Protein AF-A0A059UD65-F1 (afdb_monomer_lite)

Sequence (119 aa):
MKISIALVLGMIACSFVCINGGDFDQYCSIPSNIRELVWNCIYIYLPQSEKTVFSQMSQCFGVSTFDKVINQFCGLSDDEQETVALQHEACLSEIDFDNFHGPTVSQYQTQSCIQRRLG

pLDDT: mean 78.35, std 13.97, range [37.84, 93.81]

Organism: Mesobuthus gibbosus (NCBI:txid123226)

Secondary structure (DSSP, 8-state):
----HHHHHHHHHHHHHTTTT--HHHHHTS-HHHHHHHHHHHHHHS-HHHHHHHHHHHHHTT-SSHHHHHHHHTTS-HHHHHHHHHHTHHHHTTS--TT--S----HHHHHHHHHHHH-

Foldseek 3Di:
DQCQVLNQLQLQCCVVCVVPPDGLLVVLVPDLVLLVLLQVLLLVPFDPLQVVLQCLVCVLLVHRGNSVVSNVCSVDDPVVSNVSRVVSSVSNVPRPCVPPSYRPDDPVSSVVSSVVVVD

Radius of gyration: 13.72 Å; chains: 1; bounding box: 30×40×32 Å

Structure (mmCIF, N/CA/C/O backbone):
data_AF-A0A059UD65-F1
#
_entry.id   AF-A0A059UD65-F1
#
loop_
_atom_site.group_PDB
_atom_site.id
_atom_site.type_symbol
_atom_site.label_atom_id
_atom_site.label_alt_id
_atom_site.label_comp_id
_atom_site.label_asym_id
_atom_site.label_entity_id
_atom_site.label_seq_id
_atom_site.pdbx_PDB_ins_code
_atom_site.Cartn_x
_atom_site.Cartn_y
_atom_site.Cartn_z
_atom_site.occupancy
_atom_site.B_iso_or_equiv
_atom_site.auth_seq_id
_atom_site.auth_comp_id
_atom_site.auth_asym_id
_atom_site.auth_atom_id
_atom_site.pdbx_PDB_model_num
ATOM 1 N N . MET A 1 1 ? -0.477 19.635 2.793 1.00 37.84 1 MET A N 1
ATOM 2 C CA . MET A 1 1 ? -1.836 19.382 2.253 1.00 37.84 1 MET A CA 1
ATOM 3 C C . MET A 1 1 ? -2.362 18.111 2.905 1.00 37.84 1 MET A C 1
ATOM 5 O O . MET A 1 1 ? -1.561 17.216 3.121 1.00 37.84 1 MET A O 1
ATOM 9 N N . LYS A 1 2 ? -3.650 18.023 3.264 1.00 45.69 2 LYS A N 1
ATOM 10 C CA . LYS A 1 2 ? -4.232 16.791 3.825 1.00 45.69 2 LYS A CA 1
ATOM 11 C C . LYS A 1 2 ? -4.442 15.779 2.699 1.00 45.69 2 LYS A C 1
ATOM 13 O O . LYS A 1 2 ? -5.465 15.824 2.021 1.00 45.69 2 LYS A O 1
ATOM 18 N N . ILE A 1 3 ? -3.457 14.928 2.437 1.00 50.56 3 ILE A N 1
ATOM 19 C CA . ILE A 1 3 ? -3.639 13.806 1.515 1.00 50.56 3 ILE A CA 1
ATOM 20 C C . ILE A 1 3 ? -4.400 12.740 2.300 1.00 50.56 3 ILE A C 1
ATOM 22 O O . ILE A 1 3 ? -3.866 12.139 3.227 1.00 50.56 3 ILE A O 1
ATOM 26 N N . SER A 1 4 ? -5.687 12.583 1.983 1.00 57.97 4 SER A N 1
ATOM 27 C CA . SER A 1 4 ? -6.524 11.562 2.611 1.00 57.97 4 SER A CA 1
ATOM 28 C C . SER A 1 4 ? -5.946 10.187 2.298 1.00 57.97 4 SER A C 1
ATOM 30 O O . SER A 1 4 ? -5.574 9.910 1.157 1.00 57.97 4 SER A O 1
ATOM 32 N N . ILE A 1 5 ? -5.893 9.301 3.286 1.00 61.56 5 ILE A N 1
ATOM 33 C CA . ILE A 1 5 ? -5.480 7.920 3.047 1.00 61.56 5 ILE A CA 1
ATOM 34 C C . ILE A 1 5 ? -6.401 7.213 2.061 1.00 61.56 5 ILE A C 1
ATOM 36 O O . ILE A 1 5 ? -5.927 6.376 1.303 1.00 61.56 5 ILE A O 1
ATOM 40 N N . ALA A 1 6 ? -7.671 7.619 1.994 1.00 54.84 6 ALA A N 1
ATOM 41 C CA . ALA A 1 6 ? -8.602 7.171 0.966 1.00 54.84 6 ALA A CA 1
ATOM 42 C C . ALA A 1 6 ? -8.113 7.544 -0.445 1.00 54.84 6 ALA A C 1
ATOM 44 O O . ALA A 1 6 ? -8.314 6.795 -1.391 1.00 54.84 6 ALA A O 1
ATOM 45 N N . LEU A 1 7 ? -7.392 8.660 -0.589 1.00 56.72 7 LEU A N 1
ATOM 46 C CA . LEU A 1 7 ? -6.770 9.084 -1.845 1.00 56.72 7 LEU A CA 1
ATOM 47 C C . LEU A 1 7 ? -5.561 8.199 -2.182 1.00 56.72 7 LEU A C 1
ATOM 49 O O . LEU A 1 7 ? -5.382 7.833 -3.337 1.00 56.72 7 LEU A O 1
ATOM 53 N N . VAL A 1 8 ? -4.770 7.783 -1.186 1.00 60.38 8 VAL A N 1
ATOM 54 C CA . VAL A 1 8 ? -3.646 6.849 -1.390 1.00 60.38 8 VAL A CA 1
ATOM 55 C C . VAL A 1 8 ? -4.136 5.428 -1.685 1.00 60.38 8 VAL A C 1
ATOM 57 O O . VAL A 1 8 ? -3.684 4.816 -2.651 1.00 60.38 8 VAL A O 1
ATOM 60 N N . LEU A 1 9 ? -5.099 4.919 -0.913 1.00 62.28 9 LEU A N 1
ATOM 61 C CA . LEU A 1 9 ? -5.760 3.634 -1.156 1.00 62.28 9 LEU A CA 1
ATOM 62 C C . LEU A 1 9 ? -6.470 3.636 -2.513 1.00 62.28 9 LEU A C 1
ATOM 64 O O . LEU A 1 9 ? -6.313 2.687 -3.275 1.00 62.28 9 LEU A O 1
ATOM 68 N N . GLY A 1 10 ? -7.144 4.735 -2.859 1.00 57.16 10 GLY A N 1
ATOM 69 C CA . GLY A 1 10 ? -7.771 4.963 -4.157 1.00 57.16 10 GLY A CA 1
ATOM 70 C C . GLY A 1 10 ? -6.767 5.018 -5.308 1.00 57.16 10 GLY A C 1
ATOM 71 O O . GLY A 1 10 ? -7.001 4.395 -6.334 1.00 57.16 10 GLY A O 1
ATOM 72 N N . MET A 1 11 ? -5.606 5.666 -5.152 1.00 61.28 11 MET A N 1
ATOM 73 C CA . MET A 1 11 ? -4.542 5.663 -6.171 1.00 61.28 11 MET A CA 1
ATOM 74 C C . MET A 1 11 ? -3.957 4.267 -6.396 1.00 61.28 11 MET A C 1
ATOM 76 O O . MET A 1 11 ? -3.599 3.932 -7.522 1.00 61.28 11 MET A O 1
ATOM 80 N N . ILE A 1 12 ? -3.868 3.436 -5.358 1.00 60.41 12 ILE A N 1
ATOM 81 C CA . ILE A 1 12 ? -3.350 2.064 -5.460 1.00 60.41 12 ILE A CA 1
ATOM 82 C C . ILE A 1 12 ? -4.406 1.137 -6.047 1.00 60.41 12 ILE A C 1
ATOM 84 O O . ILE A 1 12 ? -4.093 0.383 -6.966 1.00 60.41 12 ILE A O 1
ATOM 88 N N . ALA A 1 13 ? -5.653 1.242 -5.580 1.00 56.56 13 ALA A N 1
ATOM 89 C CA . ALA A 1 13 ? -6.796 0.575 -6.184 1.00 56.56 13 ALA A CA 1
ATOM 90 C C . ALA A 1 13 ? -6.917 0.970 -7.649 1.00 56.56 13 ALA A C 1
ATOM 92 O O . ALA A 1 13 ? -7.090 0.099 -8.480 1.00 56.56 13 ALA A O 1
ATOM 93 N N . CYS A 1 14 ? -6.690 2.228 -8.018 1.00 51.59 14 CYS A N 1
ATOM 94 C CA . CYS A 1 14 ? -6.664 2.598 -9.421 1.00 51.59 14 CYS A CA 1
ATOM 95 C C . CYS A 1 14 ? -5.398 2.122 -10.132 1.00 51.59 14 CYS A C 1
ATOM 97 O O . CYS A 1 14 ? -5.482 1.588 -11.219 1.00 51.59 14 CYS A O 1
ATOM 99 N N . SER A 1 15 ? -4.216 2.140 -9.534 1.00 52.75 15 SER A N 1
ATOM 100 C CA . SER A 1 15 ? -3.038 1.540 -10.186 1.00 52.75 15 SER A CA 1
ATOM 101 C C . SER A 1 15 ? -3.229 0.036 -10.472 1.00 52.75 15 SER A C 1
ATOM 103 O O . SER A 1 15 ? -2.693 -0.483 -11.450 1.00 52.75 15 SER A O 1
ATOM 105 N N . PHE A 1 16 ? -4.041 -0.655 -9.661 1.00 54.34 16 PHE A N 1
ATOM 106 C CA . PHE A 1 16 ? -4.386 -2.068 -9.834 1.00 54.34 16 PHE A CA 1
ATOM 107 C C . PHE A 1 16 ? -5.613 -2.321 -10.719 1.00 54.34 16 PHE A C 1
ATOM 109 O O . PHE A 1 16 ? -5.633 -3.257 -11.519 1.00 54.34 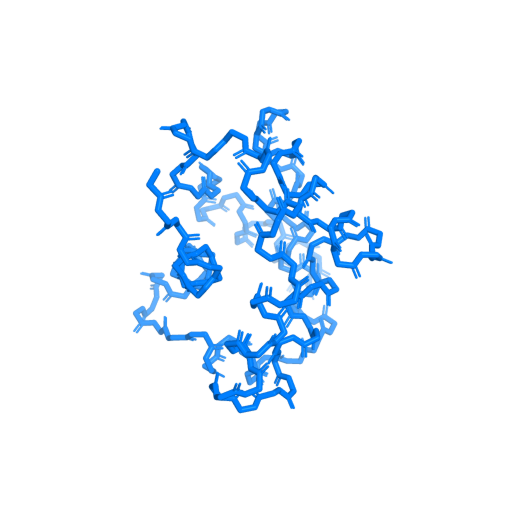16 PHE A O 1
ATOM 116 N N . VAL A 1 17 ? -6.643 -1.495 -10.565 1.00 50.16 17 VAL A N 1
ATOM 117 C CA . VAL A 1 17 ? -7.983 -1.682 -11.120 1.00 50.16 17 VAL A CA 1
ATOM 118 C C . VAL A 1 17 ? -8.321 -0.637 -12.184 1.00 50.16 17 VAL A C 1
ATOM 120 O O . VAL A 1 17 ? -9.178 -0.932 -12.992 1.00 50.16 17 VAL A O 1
ATOM 123 N N . CYS A 1 18 ? -7.617 0.493 -12.343 1.00 39.81 18 CYS A N 1
ATOM 124 C CA . CYS A 1 18 ? -7.709 1.396 -13.520 1.00 39.81 18 CYS A CA 1
ATOM 125 C C . CYS A 1 18 ? -7.240 0.707 -14.823 1.00 39.81 18 CYS A C 1
ATOM 127 O O . CYS A 1 18 ? -7.428 1.245 -15.909 1.00 39.81 18 CYS A O 1
ATOM 129 N N . ILE A 1 19 ? -6.711 -0.515 -14.755 1.00 43.78 19 ILE A N 1
ATOM 130 C CA . ILE A 1 19 ? -6.588 -1.394 -15.925 1.00 43.78 19 ILE A CA 1
ATOM 131 C C . ILE A 1 19 ? -7.979 -1.835 -16.443 1.00 43.78 19 ILE A C 1
ATOM 133 O O . ILE A 1 19 ? -8.123 -2.151 -17.620 1.00 43.78 19 ILE A O 1
ATOM 137 N N . ASN A 1 20 ? -9.002 -1.807 -15.579 1.00 39.81 20 ASN A N 1
ATOM 138 C CA . ASN A 1 20 ? -10.414 -2.103 -15.850 1.00 39.81 20 ASN A CA 1
ATOM 139 C C . ASN A 1 20 ? -11.417 -1.068 -15.258 1.00 39.81 20 ASN A C 1
ATOM 141 O O . ASN A 1 20 ? -12.619 -1.304 -15.310 1.00 39.81 20 ASN A O 1
ATOM 145 N N . GLY A 1 21 ? -10.963 0.068 -14.709 1.00 45.19 21 GLY A N 1
ATOM 146 C CA . GLY A 1 21 ? -11.798 1.142 -14.144 1.00 45.19 21 GLY A CA 1
ATOM 147 C C . GLY A 1 21 ? -12.545 0.840 -12.833 1.00 45.19 21 GLY A C 1
ATOM 148 O O . GLY A 1 21 ? -13.681 1.283 -12.694 1.00 45.19 21 GLY A O 1
ATOM 149 N N . GLY A 1 22 ? -11.967 0.089 -11.895 1.00 53.50 22 GLY A N 1
ATOM 150 C CA . GLY A 1 22 ? -12.653 -0.274 -10.642 1.00 53.50 22 GLY A CA 1
ATOM 151 C C . GLY A 1 22 ? -12.189 0.462 -9.382 1.00 53.50 22 GLY A C 1
ATOM 152 O O . GLY A 1 22 ? -11.140 1.104 -9.363 1.00 53.50 22 GLY A O 1
ATOM 153 N N . ASP A 1 23 ? -13.009 0.351 -8.340 1.00 68.69 23 ASP A N 1
ATOM 154 C CA . ASP A 1 23 ? -12.888 1.036 -7.045 1.00 68.69 23 ASP A CA 1
ATOM 155 C C . ASP A 1 23 ? -12.239 0.135 -5.969 1.00 68.69 23 ASP A C 1
ATOM 157 O O . ASP A 1 23 ? -12.102 -1.080 -6.151 1.00 68.69 23 ASP A O 1
ATOM 161 N N . PHE A 1 24 ? -11.848 0.714 -4.835 1.00 74.94 24 PHE A N 1
ATOM 162 C CA . PHE A 1 24 ? -11.285 0.035 -3.672 1.00 74.94 24 PHE A CA 1
ATOM 163 C C . PHE A 1 24 ? -12.168 -1.123 -3.183 1.00 74.94 24 PHE A C 1
ATOM 165 O O . PHE A 1 24 ? -11.649 -2.210 -2.940 1.00 74.94 24 PHE A O 1
ATOM 172 N N . ASP A 1 25 ? -13.494 -0.980 -3.174 1.00 75.69 25 ASP A N 1
ATOM 173 C CA . ASP A 1 25 ? -14.416 -2.070 -2.812 1.00 75.69 25 ASP A CA 1
ATOM 174 C C . ASP A 1 25 ? -14.324 -3.280 -3.753 1.00 75.69 25 ASP A C 1
ATOM 176 O O . ASP A 1 25 ? -14.358 -4.446 -3.334 1.00 75.69 25 ASP A O 1
ATOM 180 N N . GLN A 1 26 ? -14.154 -3.023 -5.052 1.00 75.69 26 GLN A N 1
ATOM 181 C CA . GLN A 1 26 ? -13.956 -4.089 -6.035 1.00 75.69 26 GLN A CA 1
ATOM 182 C C . GLN A 1 26 ? -12.606 -4.771 -5.819 1.00 75.69 26 GLN A C 1
ATOM 184 O O . GLN A 1 26 ? -12.508 -5.996 -5.905 1.00 75.69 26 GLN A O 1
ATOM 189 N N . TYR A 1 27 ? -11.574 -3.997 -5.478 1.00 79.06 27 TYR A N 1
ATOM 190 C CA . TYR A 1 27 ? -10.288 -4.550 -5.069 1.00 79.06 27 TYR A CA 1
ATOM 191 C C . TYR A 1 27 ? -10.427 -5.415 -3.804 1.00 79.06 27 TYR A C 1
ATOM 193 O O . TYR A 1 27 ? -9.877 -6.515 -3.739 1.00 79.06 27 TYR A O 1
ATOM 201 N N . CYS A 1 28 ? -11.229 -4.989 -2.830 1.00 83.88 28 CYS A N 1
ATOM 202 C CA . CYS A 1 28 ? -11.490 -5.718 -1.591 1.00 83.88 28 CYS A CA 1
ATOM 203 C C . CYS A 1 28 ? -12.344 -6.982 -1.762 1.00 83.88 28 CYS A C 1
ATOM 205 O O . CYS A 1 28 ? -12.307 -7.872 -0.909 1.00 83.88 28 CYS A O 1
ATOM 207 N N . SER A 1 29 ? -13.022 -7.131 -2.899 1.00 85.75 29 SER A N 1
ATOM 208 C CA . SER A 1 29 ? -13.701 -8.375 -3.280 1.00 85.75 29 SER A CA 1
ATOM 209 C C . SER A 1 29 ? -12.726 -9.480 -3.726 1.00 85.75 29 SER A C 1
ATOM 211 O O . SER A 1 29 ? -13.077 -10.660 -3.728 1.00 85.75 29 SER A O 1
ATOM 213 N N . ILE A 1 30 ? -11.485 -9.130 -4.091 1.00 84.75 30 ILE A N 1
ATOM 214 C CA . ILE A 1 30 ? -10.432 -10.091 -4.453 1.00 84.75 30 ILE A CA 1
ATOM 215 C C . ILE A 1 30 ? -9.933 -10.794 -3.181 1.00 84.75 30 ILE A C 1
ATOM 217 O O . ILE A 1 30 ? -9.604 -10.095 -2.231 1.00 84.75 30 ILE A O 1
ATOM 221 N N . PRO A 1 31 ? -9.775 -12.131 -3.132 1.00 88.44 31 PRO A N 1
ATOM 222 C CA . PRO A 1 31 ? -9.245 -12.825 -1.953 1.00 88.44 31 PRO A CA 1
ATOM 223 C C . PRO A 1 31 ? -7.908 -12.251 -1.445 1.00 88.44 31 PRO A C 1
ATOM 225 O O . PRO A 1 31 ? -7.037 -11.897 -2.244 1.00 88.44 31 PRO A O 1
ATOM 228 N N . SER A 1 32 ? -7.711 -12.189 -0.122 1.00 88.38 32 SER A N 1
ATOM 229 C CA . SER A 1 32 ? -6.536 -11.540 0.493 1.00 88.38 32 SER A CA 1
ATOM 230 C C . SER A 1 32 ? -5.204 -12.118 0.016 1.00 88.38 32 SER A C 1
ATOM 232 O O . SER A 1 32 ? -4.288 -11.362 -0.282 1.00 88.38 32 SER A O 1
ATOM 234 N N . ASN A 1 33 ? -5.115 -13.437 -0.167 1.00 87.38 33 ASN A N 1
ATOM 235 C CA . ASN A 1 33 ? -3.925 -14.102 -0.703 1.00 87.38 33 ASN A CA 1
ATOM 236 C C . ASN A 1 33 ? -3.588 -13.647 -2.136 1.00 87.38 33 ASN A C 1
ATOM 238 O O . ASN A 1 33 ? -2.418 -13.578 -2.511 1.00 87.38 33 ASN A O 1
ATOM 242 N N . ILE A 1 34 ? -4.604 -13.322 -2.942 1.00 86.06 34 ILE A N 1
ATOM 243 C CA . ILE A 1 34 ? -4.404 -12.779 -4.285 1.00 86.06 34 ILE A CA 1
ATOM 244 C C . ILE A 1 34 ? -3.986 -11.313 -4.197 1.00 86.06 34 ILE A C 1
ATOM 246 O O . ILE A 1 34 ? -3.039 -10.951 -4.884 1.00 86.06 34 ILE A O 1
ATOM 250 N N . ARG A 1 35 ? -4.598 -10.500 -3.321 1.00 86.25 35 ARG A N 1
ATOM 251 C CA . ARG A 1 35 ? -4.175 -9.106 -3.068 1.00 86.25 35 ARG A CA 1
ATOM 252 C C . ARG A 1 35 ? -2.727 -9.015 -2.579 1.00 86.25 35 ARG A C 1
ATOM 254 O O . ARG A 1 35 ? -1.976 -8.151 -3.017 1.00 86.25 35 ARG A O 1
ATOM 261 N N . GLU A 1 36 ? -2.307 -9.938 -1.722 1.00 88.38 36 GLU A N 1
ATOM 262 C CA . GLU A 1 36 ? -0.926 -10.049 -1.244 1.00 88.38 36 GLU A CA 1
ATOM 263 C C . GLU A 1 36 ? 0.044 -10.403 -2.378 1.00 88.38 36 GLU A C 1
ATOM 265 O O . GLU A 1 36 ? 1.111 -9.803 -2.504 1.00 88.38 36 GLU A O 1
ATOM 270 N N . LEU A 1 37 ? -0.312 -11.360 -3.240 1.00 88.38 37 LEU A N 1
ATOM 271 C CA . LEU A 1 37 ? 0.480 -11.711 -4.424 1.00 88.38 37 LEU A CA 1
ATOM 272 C C . LEU A 1 37 ? 0.669 -10.502 -5.353 1.00 88.38 37 LEU A C 1
ATOM 274 O O . LEU A 1 37 ? 1.774 -10.196 -5.801 1.00 88.38 37 LEU A O 1
ATOM 278 N N . VAL A 1 38 ? -0.440 -9.830 -5.619 1.00 84.50 38 VAL A N 1
ATOM 279 C CA . VAL A 1 38 ? -0.587 -8.596 -6.387 1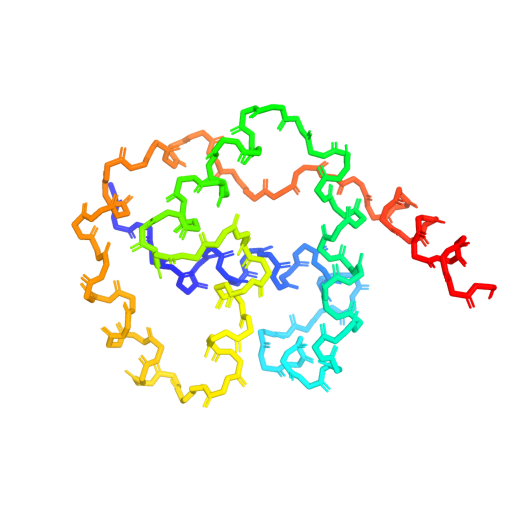.00 84.50 38 VAL A CA 1
ATOM 280 C C . VAL A 1 38 ? 0.336 -7.505 -5.845 1.00 84.50 38 VAL A C 1
ATOM 282 O O . VAL A 1 38 ? 1.176 -6.981 -6.583 1.00 84.50 38 VAL A O 1
ATOM 285 N N . TRP A 1 39 ? 0.257 -7.232 -4.542 1.00 86.75 39 TRP A N 1
ATOM 286 C CA . TRP A 1 39 ? 1.108 -6.260 -3.871 1.00 86.75 39 TRP A CA 1
ATOM 287 C C . TRP A 1 39 ? 2.583 -6.643 -3.958 1.00 86.75 39 TRP A C 1
ATOM 289 O O . TRP A 1 39 ? 3.410 -5.812 -4.319 1.00 86.75 39 TRP A O 1
ATOM 299 N N . ASN A 1 40 ? 2.924 -7.908 -3.708 1.00 89.62 40 ASN A N 1
ATOM 300 C CA . ASN A 1 40 ? 4.297 -8.394 -3.816 1.00 89.62 40 ASN A CA 1
ATOM 301 C C . ASN A 1 40 ? 4.875 -8.180 -5.221 1.00 89.62 40 ASN A C 1
ATOM 303 O O . ASN A 1 40 ? 6.045 -7.820 -5.360 1.00 89.62 40 ASN A O 1
ATOM 307 N N . CYS A 1 41 ? 4.065 -8.377 -6.263 1.00 88.94 41 CYS A N 1
ATOM 308 C CA . CYS A 1 41 ? 4.480 -8.123 -7.637 1.00 88.94 41 CYS A CA 1
ATOM 309 C C . CYS A 1 41 ? 4.736 -6.639 -7.911 1.00 88.94 41 CYS A C 1
ATOM 311 O O . CYS A 1 41 ? 5.752 -6.329 -8.526 1.00 88.94 41 CYS A O 1
ATOM 313 N N . ILE A 1 42 ? 3.893 -5.728 -7.413 1.00 86.56 42 ILE A N 1
ATOM 314 C CA . ILE A 1 42 ? 4.188 -4.286 -7.463 1.00 86.56 42 ILE A CA 1
ATOM 315 C C . ILE A 1 42 ? 5.472 -3.991 -6.691 1.00 86.56 42 ILE A C 1
ATOM 317 O O . ILE A 1 42 ? 6.412 -3.412 -7.232 1.00 86.56 42 ILE A O 1
ATOM 321 N N . TYR A 1 43 ? 5.543 -4.438 -5.439 1.00 88.38 43 TYR A N 1
ATOM 322 C CA . TYR A 1 43 ? 6.605 -4.075 -4.515 1.00 88.38 43 TYR A CA 1
ATOM 323 C C . TYR A 1 43 ? 7.996 -4.433 -5.039 1.00 88.38 43 TYR A C 1
ATOM 325 O O . TYR A 1 43 ? 8.941 -3.679 -4.835 1.00 88.38 43 TYR A O 1
ATOM 333 N N . ILE A 1 44 ? 8.142 -5.537 -5.775 1.00 90.69 44 ILE A N 1
ATOM 334 C CA . ILE A 1 44 ? 9.422 -5.925 -6.384 1.00 90.69 44 ILE A CA 1
ATOM 335 C C . ILE A 1 44 ? 9.962 -4.839 -7.323 1.00 90.69 44 ILE A C 1
ATOM 337 O O . ILE A 1 44 ? 11.156 -4.532 -7.267 1.00 90.69 44 ILE A O 1
ATOM 341 N N . TYR A 1 45 ? 9.096 -4.240 -8.140 1.00 88.69 45 TYR A N 1
ATOM 342 C CA . TYR A 1 45 ? 9.482 -3.280 -9.175 1.00 88.69 45 TYR A CA 1
ATOM 343 C C . TYR A 1 45 ? 9.430 -1.820 -8.721 1.00 88.69 45 TYR A C 1
ATOM 345 O O . TYR A 1 45 ? 9.878 -0.954 -9.470 1.00 88.69 45 TYR A O 1
ATOM 353 N N . LEU A 1 46 ? 8.935 -1.539 -7.512 1.00 87.00 46 LEU A N 1
ATOM 354 C CA . LEU A 1 46 ? 8.916 -0.176 -6.988 1.00 87.00 46 LEU A CA 1
ATOM 355 C C . LEU A 1 46 ? 10.337 0.393 -6.835 1.00 87.00 46 LEU A C 1
ATOM 357 O O . LEU A 1 46 ? 11.232 -0.305 -6.318 1.00 87.00 46 LEU A O 1
ATOM 361 N N . PRO A 1 47 ? 10.547 1.671 -7.200 1.00 89.94 47 PRO A N 1
ATOM 362 C CA . PRO A 1 47 ? 11.761 2.386 -6.846 1.00 89.94 47 PRO A CA 1
ATOM 363 C C . PRO A 1 47 ? 11.872 2.531 -5.323 1.00 89.94 47 PRO A C 1
ATOM 365 O O . PRO A 1 47 ? 10.886 2.483 -4.584 1.00 89.94 47 PRO A O 1
ATOM 368 N N . GLN A 1 48 ? 13.103 2.702 -4.836 1.00 90.31 48 GLN A N 1
ATOM 369 C CA . GLN A 1 48 ? 13.369 2.717 -3.397 1.00 90.31 48 GLN A CA 1
ATOM 370 C C . GLN A 1 48 ? 12.651 3.862 -2.669 1.00 90.31 48 GLN A C 1
ATOM 372 O O . GLN A 1 48 ? 12.224 3.672 -1.535 1.00 90.31 48 GLN A O 1
ATOM 377 N N . SER A 1 49 ? 12.483 5.019 -3.314 1.00 87.44 49 SER A N 1
ATOM 378 C CA . SER A 1 49 ? 11.725 6.153 -2.772 1.00 87.44 49 SER A CA 1
ATOM 379 C C . SER A 1 49 ? 10.272 5.780 -2.466 1.00 87.44 49 SER A C 1
ATOM 381 O O . SER A 1 49 ? 9.797 6.026 -1.364 1.00 87.44 49 SER A O 1
ATOM 383 N N . GLU A 1 50 ? 9.588 5.110 -3.393 1.00 86.38 50 GLU A N 1
ATOM 384 C CA . GLU A 1 50 ? 8.198 4.674 -3.205 1.00 86.38 50 GLU A CA 1
ATOM 385 C C . GLU A 1 50 ? 8.091 3.549 -2.171 1.00 86.38 50 GLU A C 1
ATOM 387 O O . GLU A 1 50 ? 7.196 3.567 -1.328 1.00 86.38 50 GLU A O 1
ATOM 392 N N . LYS A 1 51 ? 9.041 2.601 -2.165 1.00 89.69 51 LYS A N 1
ATOM 393 C CA . LYS A 1 51 ? 9.119 1.564 -1.118 1.00 89.69 51 LYS A CA 1
ATOM 394 C C . LYS A 1 51 ? 9.192 2.177 0.278 1.00 89.69 51 LYS A C 1
ATOM 396 O O . LYS A 1 51 ? 8.532 1.678 1.187 1.00 89.69 51 LYS A O 1
ATOM 401 N N . THR A 1 52 ? 9.975 3.245 0.441 1.00 90.56 52 THR A N 1
ATOM 402 C CA . THR A 1 52 ? 10.094 3.964 1.713 1.00 90.56 52 THR A CA 1
ATOM 403 C C . THR A 1 52 ? 8.751 4.541 2.148 1.00 90.56 52 THR A C 1
ATOM 405 O O . THR A 1 52 ? 8.352 4.285 3.281 1.00 90.56 52 THR A O 1
ATOM 408 N N . VAL A 1 53 ? 8.014 5.207 1.251 1.00 88.25 53 VAL A N 1
ATOM 409 C CA . VAL A 1 53 ? 6.679 5.757 1.554 1.00 88.25 53 VAL A CA 1
ATOM 410 C C . VAL A 1 53 ? 5.734 4.656 2.043 1.00 88.25 53 VAL A C 1
ATOM 412 O O . VAL A 1 53 ? 5.175 4.753 3.133 1.00 88.25 53 VAL A O 1
ATOM 415 N N . PHE A 1 54 ? 5.612 3.548 1.306 1.00 88.19 54 PHE A N 1
ATOM 416 C CA . PHE A 1 54 ? 4.740 2.439 1.712 1.00 88.19 54 PHE A CA 1
ATOM 417 C C . PHE A 1 54 ? 5.177 1.763 3.014 1.00 88.19 54 PHE A C 1
ATOM 419 O O . PHE A 1 54 ? 4.336 1.326 3.804 1.00 88.19 54 PHE A O 1
ATOM 426 N N . SER A 1 55 ? 6.486 1.673 3.258 1.00 90.94 55 SER A N 1
ATOM 427 C CA . SER A 1 55 ? 7.024 1.154 4.514 1.00 90.94 55 SER A CA 1
ATOM 428 C C . SER A 1 55 ? 6.675 2.069 5.686 1.00 90.94 55 SER A C 1
ATOM 430 O O . SER A 1 55 ? 6.243 1.573 6.723 1.00 90.94 55 SER A O 1
ATOM 432 N N . GLN A 1 56 ? 6.827 3.386 5.530 1.00 91.50 56 GLN A N 1
ATOM 433 C CA . GLN A 1 56 ? 6.462 4.367 6.555 1.00 91.50 56 GLN A CA 1
ATOM 434 C C . GLN A 1 56 ? 4.959 4.328 6.840 1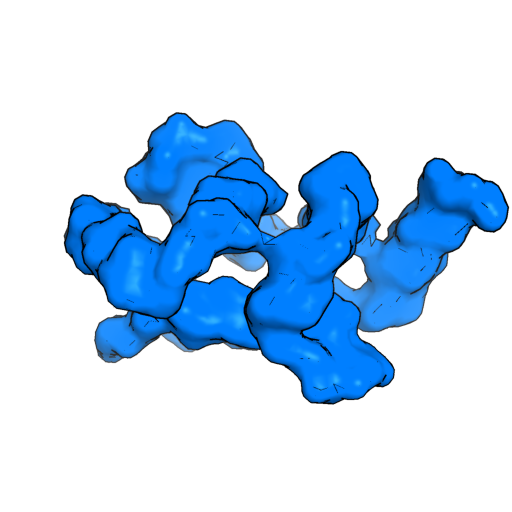.00 91.50 56 GLN A C 1
ATOM 436 O O . GLN A 1 56 ? 4.556 4.283 7.998 1.00 91.50 56 GLN A O 1
ATOM 441 N N . MET A 1 57 ? 4.125 4.223 5.800 1.00 88.75 57 MET A N 1
ATOM 442 C CA . MET A 1 57 ? 2.685 4.031 5.979 1.00 88.75 57 MET A CA 1
ATOM 443 C C . MET A 1 57 ? 2.387 2.756 6.771 1.00 88.75 57 MET A C 1
ATOM 445 O O . MET A 1 57 ? 1.652 2.801 7.749 1.00 88.75 57 MET A O 1
ATOM 449 N N . SER A 1 58 ? 2.994 1.624 6.400 1.00 91.31 58 SER A N 1
ATOM 450 C CA . SER A 1 58 ? 2.809 0.348 7.113 1.00 91.31 58 SER A CA 1
ATOM 451 C C . SER A 1 58 ? 3.171 0.469 8.596 1.00 91.31 58 SER A C 1
ATOM 453 O O . SER A 1 58 ? 2.443 -0.022 9.457 1.00 91.31 58 SER A O 1
ATOM 455 N N . GLN A 1 59 ? 4.262 1.181 8.893 1.00 93.81 59 GLN A N 1
ATOM 456 C CA . GLN A 1 59 ? 4.706 1.461 10.256 1.00 93.81 59 GLN A CA 1
ATOM 457 C C . GLN A 1 59 ? 3.710 2.325 11.030 1.00 93.81 59 GLN A C 1
ATOM 459 O O . GLN A 1 59 ? 3.463 2.016 12.194 1.00 93.81 59 GLN A O 1
ATOM 464 N N . CYS A 1 60 ? 3.095 3.334 10.401 1.00 91.00 60 CYS A N 1
ATOM 465 C CA . CYS A 1 60 ? 2.041 4.120 11.045 1.00 91.00 60 CYS A CA 1
ATOM 466 C C . CYS A 1 60 ? 0.894 3.228 11.533 1.00 91.00 60 CYS A C 1
ATOM 468 O O . CYS A 1 60 ? 0.454 3.384 12.662 1.00 91.00 60 CYS A O 1
ATOM 470 N N . PHE A 1 61 ? 0.479 2.238 10.740 1.00 90.12 61 PHE A N 1
ATOM 471 C CA . PHE A 1 61 ? -0.567 1.274 11.115 1.00 90.12 61 PHE A CA 1
ATOM 472 C C . PHE A 1 61 ? -0.080 0.120 12.005 1.00 90.12 61 PHE A C 1
ATOM 474 O O . PHE A 1 61 ? -0.838 -0.807 12.292 1.00 90.12 61 PHE A O 1
ATOM 481 N N . GLY A 1 62 ? 1.191 0.123 12.418 1.00 92.94 62 GLY A N 1
ATOM 482 C CA . GLY A 1 62 ? 1.768 -0.937 13.244 1.00 92.94 62 GLY A CA 1
ATOM 483 C C . GLY A 1 62 ? 1.860 -2.298 12.546 1.00 92.94 62 GLY A C 1
ATOM 484 O O . GLY A 1 62 ? 1.935 -3.330 13.215 1.00 92.94 62 GLY A O 1
ATOM 485 N N . VAL A 1 63 ? 1.856 -2.332 11.210 1.00 91.88 63 VAL A N 1
ATOM 486 C CA . VAL A 1 63 ? 1.939 -3.565 10.418 1.00 91.88 63 VAL A CA 1
ATOM 487 C C . VAL A 1 63 ? 3.242 -3.642 9.626 1.00 91.88 63 VAL A C 1
ATOM 489 O O . VAL A 1 63 ? 3.900 -2.649 9.335 1.00 91.88 63 VAL A O 1
ATOM 492 N N . SER A 1 64 ? 3.644 -4.862 9.271 1.00 91.19 64 SER A N 1
ATOM 493 C CA . SER A 1 64 ? 4.943 -5.104 8.630 1.00 91.19 64 SER A CA 1
ATOM 494 C C . SER A 1 64 ? 5.009 -4.689 7.162 1.00 91.19 64 SER A C 1
ATOM 496 O O . SER A 1 64 ? 6.097 -4.467 6.642 1.00 91.19 64 SER A O 1
ATOM 498 N N . THR A 1 65 ? 3.873 -4.693 6.467 1.00 88.50 65 THR A N 1
ATOM 499 C CA . THR A 1 65 ? 3.799 -4.515 5.015 1.00 88.50 65 THR A CA 1
ATOM 500 C C . THR A 1 65 ? 2.482 -3.856 4.627 1.00 88.50 65 THR A C 1
ATOM 502 O O . THR A 1 65 ? 1.476 -3.988 5.327 1.00 88.50 65 THR A O 1
ATOM 505 N N . PHE A 1 66 ? 2.486 -3.145 3.503 1.00 88.12 66 PHE A N 1
ATOM 506 C CA . PHE A 1 66 ? 1.369 -2.285 3.128 1.00 88.12 66 PHE A CA 1
ATOM 507 C C . PHE A 1 66 ? 0.126 -3.069 2.680 1.00 88.12 66 PHE A C 1
ATOM 509 O O . PHE A 1 66 ? -0.994 -2.625 2.907 1.00 88.12 66 PHE A O 1
ATOM 516 N N . ASP A 1 67 ? 0.286 -4.281 2.139 1.00 87.19 67 ASP A N 1
ATOM 517 C CA . ASP A 1 67 ? -0.834 -5.198 1.879 1.00 87.19 67 ASP A CA 1
ATOM 518 C C . ASP A 1 67 ? -1.662 -5.488 3.136 1.00 87.19 67 ASP A C 1
ATOM 520 O O . ASP A 1 67 ? -2.877 -5.647 3.042 1.00 87.19 67 ASP A O 1
ATOM 524 N N . LYS A 1 68 ? -1.039 -5.490 4.322 1.00 90.06 68 LYS A N 1
ATOM 525 C CA . LYS A 1 68 ? -1.754 -5.665 5.590 1.00 90.06 68 LYS A CA 1
ATOM 526 C C . LYS A 1 68 ? -2.593 -4.448 5.941 1.00 90.06 68 LYS A C 1
ATOM 528 O O . LYS A 1 68 ? -3.692 -4.637 6.448 1.00 90.06 68 LYS A O 1
ATOM 533 N N . VAL A 1 69 ? -2.114 -3.241 5.628 1.00 88.44 69 VAL A N 1
ATOM 534 C CA . VAL A 1 69 ? -2.925 -2.019 5.734 1.00 88.44 69 VAL A CA 1
ATOM 535 C C . VAL A 1 69 ? -4.138 -2.164 4.825 1.00 88.44 69 VAL A C 1
ATOM 537 O O . VAL A 1 69 ? -5.264 -2.077 5.291 1.00 88.44 69 VAL A O 1
ATOM 540 N N . ILE A 1 70 ? -3.938 -2.509 3.550 1.00 86.00 70 ILE A N 1
ATOM 541 C CA . ILE A 1 70 ? -5.062 -2.680 2.621 1.00 86.00 70 ILE A CA 1
ATOM 542 C C . ILE A 1 70 ? -6.052 -3.745 3.125 1.00 86.00 70 ILE A C 1
ATOM 544 O O . ILE A 1 70 ? -7.259 -3.525 3.125 1.00 86.00 70 ILE A O 1
ATOM 548 N N . ASN A 1 71 ? -5.554 -4.888 3.599 1.00 86.69 71 ASN A N 1
ATOM 549 C CA . ASN A 1 71 ? -6.394 -5.965 4.117 1.00 86.69 71 ASN A CA 1
ATOM 550 C C . ASN A 1 71 ? -7.172 -5.568 5.381 1.00 86.69 71 ASN A C 1
ATOM 552 O O . ASN A 1 71 ? -8.285 -6.059 5.552 1.00 86.69 71 ASN A O 1
ATOM 556 N N . GLN A 1 72 ? -6.625 -4.697 6.238 1.00 87.5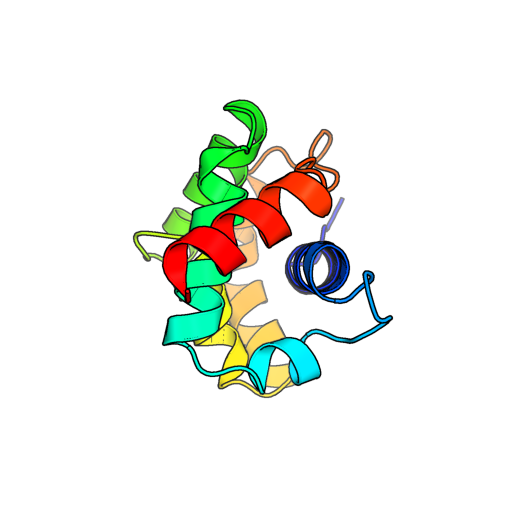6 72 GLN A N 1
ATOM 557 C CA . GLN A 1 72 ? -7.363 -4.125 7.369 1.00 87.56 72 GLN A CA 1
ATOM 558 C C . GLN A 1 72 ? -8.529 -3.264 6.880 1.00 87.56 72 GLN A C 1
ATOM 560 O O . GLN A 1 72 ? -9.634 -3.414 7.386 1.00 87.56 72 GLN A O 1
ATOM 565 N N . PHE A 1 73 ? -8.305 -2.420 5.870 1.00 85.38 73 PHE A N 1
ATOM 566 C CA . PHE A 1 73 ? -9.334 -1.529 5.328 1.00 85.38 73 PHE A CA 1
ATOM 567 C C . PHE A 1 73 ? -10.422 -2.276 4.544 1.00 85.38 73 PHE A C 1
ATOM 569 O O . PHE A 1 73 ? -11.587 -1.920 4.642 1.00 85.38 73 PHE A O 1
ATOM 576 N N . CYS A 1 74 ? -10.088 -3.365 3.847 1.00 85.56 74 CYS A N 1
ATOM 577 C CA . CYS A 1 74 ? -11.056 -4.160 3.082 1.00 85.56 74 CYS A CA 1
ATOM 578 C C . CYS A 1 74 ? -12.166 -4.842 3.904 1.00 85.56 74 CYS A C 1
ATOM 580 O O . CYS A 1 74 ? -13.066 -5.442 3.318 1.00 85.56 74 CYS A O 1
ATOM 582 N N . GLY A 1 75 ? -12.086 -4.817 5.237 1.00 78.19 75 GLY A N 1
ATOM 583 C CA . GLY A 1 75 ? -13.126 -5.323 6.138 1.00 78.19 75 GLY A CA 1
ATOM 584 C C . GLY A 1 75 ? -13.954 -4.232 6.817 1.00 78.19 75 GLY A C 1
ATOM 585 O O . GLY A 1 75 ? -14.772 -4.563 7.671 1.00 78.19 75 GLY A O 1
ATOM 586 N N . LEU A 1 76 ? -13.712 -2.965 6.480 1.00 84.75 76 LEU A N 1
ATOM 587 C CA . LEU A 1 76 ? -14.289 -1.798 7.136 1.00 84.75 76 LEU A CA 1
ATOM 588 C C . LEU A 1 76 ? -15.240 -1.072 6.186 1.00 84.75 76 LEU A C 1
ATOM 590 O O . LEU A 1 76 ? -14.962 -0.950 4.993 1.00 84.75 76 LEU A O 1
ATOM 594 N N . SER A 1 77 ? -16.330 -0.549 6.738 1.00 84.62 77 SER A N 1
ATOM 595 C CA . SER A 1 77 ? -17.167 0.446 6.061 1.00 84.62 77 SER A CA 1
ATOM 596 C C . SER A 1 77 ? -16.412 1.761 5.850 1.00 84.62 77 SER A C 1
ATOM 598 O O . SER A 1 77 ? -15.440 2.032 6.553 1.00 84.62 77 SER A O 1
ATOM 600 N N . ASP A 1 78 ? -16.872 2.607 4.928 1.00 76.88 78 ASP A N 1
ATOM 601 C CA . ASP A 1 78 ? -16.252 3.912 4.647 1.00 76.88 78 ASP A CA 1
ATOM 602 C C . ASP A 1 78 ? -16.053 4.767 5.915 1.00 76.88 78 ASP A C 1
ATOM 604 O O . ASP A 1 78 ? -14.970 5.313 6.132 1.00 76.88 78 ASP A O 1
ATOM 608 N N . ASP A 1 79 ? -17.050 4.806 6.807 1.00 80.81 79 ASP A N 1
ATOM 609 C CA . ASP A 1 79 ? -16.985 5.546 8.078 1.00 80.81 79 ASP A CA 1
ATOM 610 C C . ASP A 1 79 ? -15.905 4.981 9.027 1.00 80.81 79 ASP A C 1
ATOM 612 O O . ASP A 1 79 ? -15.198 5.713 9.731 1.00 80.81 79 ASP A O 1
ATOM 616 N N . GLU A 1 80 ? -15.752 3.655 9.056 1.00 85.31 80 GLU A N 1
ATOM 617 C CA . GLU A 1 80 ? -14.716 2.981 9.840 1.00 85.31 80 GLU A CA 1
ATOM 618 C C . GLU A 1 80 ? -13.327 3.195 9.232 1.00 85.31 80 GLU A C 1
ATOM 620 O O . GLU A 1 80 ? -12.364 3.413 9.970 1.00 85.31 80 GLU A O 1
ATOM 625 N N . GLN A 1 81 ? -13.215 3.183 7.901 1.00 81.12 81 GLN A N 1
ATOM 626 C CA . GLN A 1 81 ? -11.977 3.496 7.191 1.00 81.12 81 GLN A CA 1
ATOM 627 C C . GLN A 1 81 ? -11.527 4.930 7.484 1.00 81.12 81 GLN A C 1
ATOM 629 O O . GLN A 1 81 ? -10.353 5.150 7.789 1.00 81.12 81 GLN A O 1
ATOM 634 N N . GLU A 1 82 ? -12.446 5.901 7.453 1.00 78.38 82 GLU A N 1
ATOM 635 C CA . GLU A 1 82 ? -12.153 7.288 7.821 1.00 78.38 82 GLU A CA 1
ATOM 636 C C . GLU A 1 82 ? -11.708 7.385 9.283 1.00 78.38 82 GLU A C 1
ATOM 638 O O . GLU A 1 82 ? -10.680 7.994 9.582 1.00 78.38 82 GLU A O 1
ATOM 643 N N . THR A 1 83 ? -12.414 6.715 10.195 1.00 84.00 83 THR A N 1
ATOM 644 C CA . THR A 1 83 ? -12.060 6.701 11.621 1.00 84.00 83 THR A CA 1
ATOM 645 C C . THR A 1 83 ? -10.653 6.143 11.850 1.00 84.00 83 THR A C 1
ATOM 647 O O . THR A 1 83 ? -9.854 6.737 12.579 1.00 84.00 83 THR A O 1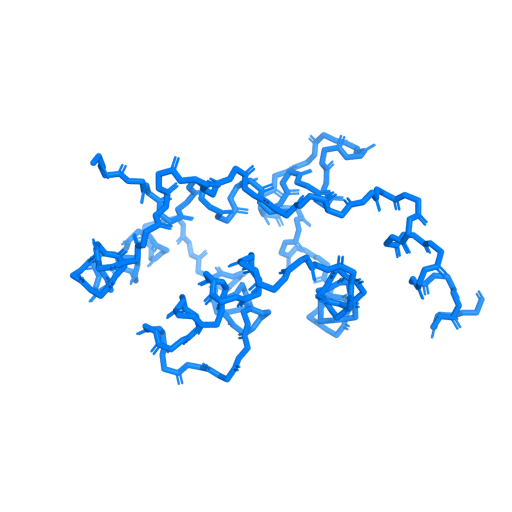
ATOM 650 N N . VAL A 1 84 ? -10.319 5.022 11.211 1.00 83.19 84 VAL A N 1
ATOM 651 C CA . VAL A 1 84 ? -8.992 4.401 11.301 1.00 83.19 84 VAL A CA 1
ATOM 652 C C . VAL A 1 84 ? -7.924 5.287 10.656 1.00 83.19 84 VAL A C 1
ATOM 654 O O . VAL A 1 84 ? -6.827 5.412 11.202 1.00 83.19 84 VAL A O 1
ATOM 657 N N . ALA A 1 85 ? -8.220 5.954 9.540 1.00 78.75 85 ALA A N 1
ATOM 658 C CA . ALA A 1 85 ? -7.298 6.901 8.919 1.00 78.75 85 ALA A CA 1
ATOM 659 C C . ALA A 1 85 ? -7.019 8.113 9.827 1.00 78.75 85 ALA A C 1
ATOM 661 O O . ALA A 1 85 ? -5.860 8.492 9.995 1.00 78.75 85 ALA A O 1
ATOM 662 N N . LEU A 1 86 ? -8.051 8.676 10.466 1.00 81.19 86 LEU A N 1
ATOM 663 C CA . LEU A 1 86 ? -7.930 9.807 11.393 1.00 81.19 86 LEU A CA 1
ATOM 664 C C . LEU A 1 86 ? -7.077 9.467 12.619 1.00 81.19 86 LEU A C 1
ATOM 666 O O . LEU A 1 86 ? -6.271 10.288 13.054 1.00 81.19 86 LEU A O 1
ATOM 670 N N . GLN A 1 87 ? -7.184 8.243 13.145 1.00 86.38 87 GLN A N 1
ATOM 671 C CA . GLN A 1 87 ? -6.340 7.778 14.256 1.00 86.38 87 GLN A CA 1
ATOM 672 C C . GLN A 1 87 ? -4.842 7.814 13.927 1.00 86.38 87 GLN A C 1
ATOM 674 O O . GLN A 1 87 ? -4.017 7.961 14.828 1.00 86.38 87 GLN A O 1
ATOM 679 N N . HIS A 1 88 ? -4.493 7.711 12.645 1.00 86.06 88 HIS A N 1
ATOM 680 C CA . HIS A 1 88 ? -3.115 7.675 12.172 1.00 86.06 88 HIS A CA 1
ATOM 681 C C . HIS A 1 88 ? -2.703 8.962 11.437 1.00 86.06 88 HIS A C 1
ATOM 683 O O . HIS A 1 88 ? -1.561 9.048 10.986 1.00 86.06 88 HIS A O 1
ATOM 689 N N . GLU A 1 89 ? -3.576 9.980 11.357 1.00 82.75 89 GLU A N 1
ATOM 690 C CA . GLU A 1 89 ? -3.342 11.238 10.621 1.00 82.75 89 GLU A CA 1
ATOM 691 C C . GLU A 1 89 ? -2.033 11.909 11.052 1.00 82.75 89 GLU A C 1
ATOM 693 O O . GLU A 1 89 ? -1.259 12.341 10.201 1.00 82.75 89 GLU A O 1
ATOM 698 N N . ALA A 1 90 ? -1.747 11.937 12.359 1.00 85.06 90 ALA A N 1
ATOM 699 C CA . ALA A 1 90 ? -0.520 12.530 12.887 1.00 85.06 90 ALA A CA 1
ATOM 700 C C . ALA A 1 90 ? 0.737 11.856 12.312 1.00 85.06 90 ALA A C 1
ATOM 702 O O . ALA A 1 90 ? 1.590 12.542 11.758 1.00 85.06 90 ALA A O 1
ATOM 703 N N . CYS A 1 91 ? 0.812 10.522 12.355 1.00 88.88 91 CYS A N 1
ATOM 704 C CA . CYS A 1 91 ? 1.944 9.776 11.799 1.00 88.88 91 CYS A CA 1
ATOM 705 C C . CYS A 1 91 ? 2.041 9.942 10.278 1.00 88.88 91 CYS A C 1
ATOM 707 O O . CYS A 1 91 ? 3.113 10.173 9.730 1.00 88.88 91 CYS A O 1
ATOM 709 N N . LEU A 1 92 ? 0.905 9.876 9.583 1.00 84.88 92 LEU A N 1
ATOM 710 C CA . LEU A 1 92 ? 0.863 10.009 8.128 1.00 84.88 92 LEU A CA 1
ATOM 711 C C . LEU A 1 92 ? 1.285 11.404 7.668 1.00 84.88 92 LEU A C 1
ATOM 713 O O . LEU A 1 92 ? 1.892 11.535 6.612 1.00 84.88 92 LEU A O 1
ATOM 717 N N . SER A 1 93 ? 1.011 12.439 8.462 1.00 82.06 93 SER A N 1
ATOM 718 C CA . SER A 1 93 ? 1.421 13.810 8.154 1.00 82.06 93 SER A CA 1
ATOM 719 C C . SER A 1 93 ? 2.940 14.025 8.182 1.00 82.06 93 SER A C 1
ATOM 721 O O . SER A 1 93 ? 3.416 15.007 7.617 1.00 82.06 93 SER A O 1
ATOM 723 N N . GLU A 1 94 ? 3.697 13.110 8.797 1.00 86.19 94 GLU A N 1
ATOM 724 C CA . GLU A 1 94 ? 5.166 13.130 8.816 1.00 86.19 94 GLU A CA 1
ATOM 725 C C . GLU A 1 94 ? 5.786 12.490 7.564 1.00 86.19 94 GLU A C 1
ATOM 727 O O . GLU A 1 94 ? 6.989 12.619 7.328 1.00 86.19 94 GLU A O 1
ATOM 732 N N . ILE A 1 95 ? 4.983 11.795 6.753 1.00 83.62 95 ILE A N 1
ATOM 733 C CA . ILE A 1 95 ? 5.436 11.168 5.514 1.00 83.62 95 ILE A CA 1
ATOM 734 C C . ILE A 1 95 ? 5.464 12.223 4.405 1.00 83.62 95 ILE A C 1
ATOM 736 O O . ILE A 1 95 ? 4.480 12.922 4.161 1.00 83.62 95 ILE A O 1
ATOM 740 N N . ASP A 1 96 ? 6.591 12.308 3.696 1.00 79.75 96 ASP A N 1
ATOM 741 C CA . ASP A 1 96 ? 6.713 13.153 2.509 1.00 79.75 96 ASP A CA 1
ATOM 742 C C . ASP A 1 96 ? 5.931 12.540 1.339 1.00 79.75 96 ASP A C 1
ATOM 744 O O . ASP A 1 96 ? 6.414 11.666 0.612 1.00 79.75 96 ASP A O 1
ATOM 748 N N . PHE A 1 97 ? 4.695 13.006 1.179 1.00 73.31 97 PHE A N 1
ATOM 749 C CA . PHE A 1 97 ? 3.835 12.662 0.055 1.00 73.31 97 PHE A CA 1
ATOM 750 C C . PHE A 1 97 ? 3.928 13.655 -1.110 1.00 73.31 97 PHE A C 1
ATOM 752 O O . PHE A 1 97 ? 3.339 13.389 -2.157 1.00 73.31 97 PHE A O 1
ATOM 759 N N . ASP A 1 98 ? 4.651 14.774 -0.980 1.00 68.38 98 ASP A N 1
ATOM 760 C CA . ASP A 1 98 ? 4.646 15.843 -1.993 1.00 68.38 98 ASP A CA 1
ATOM 761 C C . ASP A 1 98 ? 5.235 15.364 -3.333 1.00 68.38 98 ASP A C 1
ATOM 763 O O . ASP A 1 98 ? 4.875 15.865 -4.398 1.00 68.38 98 ASP A O 1
ATOM 767 N N . ASN A 1 99 ? 6.081 14.330 -3.285 1.00 66.81 99 ASN A N 1
ATOM 768 C CA . ASN A 1 99 ? 6.672 13.672 -4.452 1.00 66.81 99 ASN A CA 1
ATOM 769 C C . ASN A 1 99 ? 6.078 12.282 -4.745 1.00 66.81 99 ASN A C 1
ATOM 771 O O . ASN A 1 99 ? 6.590 11.557 -5.601 1.00 66.81 99 ASN A O 1
ATOM 775 N N . PHE A 1 100 ? 5.032 11.870 -4.022 1.00 71.50 100 PHE A N 1
ATOM 776 C CA . PHE A 1 100 ? 4.436 10.546 -4.159 1.00 71.50 100 PHE A CA 1
ATOM 777 C C . PHE A 1 100 ? 3.136 10.606 -4.967 1.00 71.50 100 PHE A C 1
ATOM 779 O O . PHE A 1 100 ? 2.101 11.073 -4.499 1.00 71.50 100 PHE A O 1
ATOM 786 N N . HIS A 1 101 ? 3.179 10.074 -6.188 1.00 69.94 101 HIS A N 1
ATOM 787 C CA . HIS A 1 101 ? 2.039 10.049 -7.113 1.00 69.94 101 HIS A CA 1
ATOM 788 C C . HIS A 1 101 ? 1.397 8.661 -7.242 1.00 69.94 101 HIS A C 1
ATOM 790 O O . HIS A 1 101 ? 0.678 8.391 -8.202 1.00 69.94 101 HIS A O 1
ATOM 796 N N . GLY A 1 102 ? 1.667 7.772 -6.284 1.00 68.88 102 GLY A N 1
ATOM 797 C CA . GLY A 1 102 ? 1.314 6.361 -6.377 1.00 68.88 102 GLY A CA 1
ATOM 798 C C . GLY A 1 102 ? 2.441 5.501 -6.960 1.00 68.88 102 GLY A C 1
ATO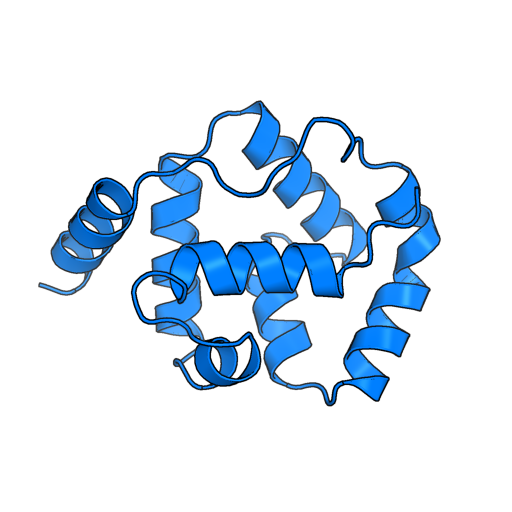M 799 O O . GLY A 1 102 ? 3.512 6.010 -7.295 1.00 68.88 102 GLY A O 1
ATOM 800 N N . PRO A 1 103 ? 2.221 4.178 -7.039 1.00 74.00 103 PRO A N 1
ATOM 801 C CA . PRO A 1 103 ? 3.221 3.240 -7.531 1.00 74.00 103 PRO A CA 1
ATOM 802 C C . PRO A 1 103 ? 3.496 3.454 -9.030 1.00 74.00 103 PRO A C 1
ATOM 804 O O . PRO A 1 103 ? 2.587 3.349 -9.850 1.00 74.00 103 PRO A O 1
ATOM 807 N N . THR A 1 104 ? 4.754 3.675 -9.418 1.00 81.31 104 THR A N 1
ATOM 808 C CA . THR A 1 104 ? 5.151 3.914 -10.828 1.00 81.31 104 THR A CA 1
ATOM 809 C C . THR A 1 104 ? 5.378 2.637 -11.646 1.00 81.31 104 THR A C 1
ATOM 811 O O . THR A 1 104 ? 5.857 2.673 -12.783 1.00 81.31 104 THR A O 1
ATOM 814 N N . VAL A 1 105 ? 5.030 1.478 -11.085 1.00 79.69 105 VAL A N 1
ATOM 815 C CA . VAL A 1 105 ? 5.239 0.169 -11.714 1.00 79.69 105 VAL A CA 1
ATOM 816 C C . VAL A 1 105 ? 4.333 0.006 -12.928 1.00 79.69 105 VAL A C 1
ATOM 818 O O . VAL A 1 105 ? 3.122 0.205 -12.851 1.00 79.69 105 VAL A O 1
ATOM 821 N N . SER A 1 106 ? 4.905 -0.429 -14.053 1.00 81.00 106 SER A N 1
ATOM 822 C CA . SER A 1 106 ? 4.101 -0.680 -15.247 1.00 81.00 106 SER A CA 1
ATOM 823 C C . SER A 1 106 ? 3.152 -1.862 -15.046 1.00 81.00 106 SER A C 1
ATOM 825 O O . SER A 1 106 ? 3.518 -2.911 -14.508 1.00 81.00 106 SER A O 1
ATOM 827 N N . GLN A 1 107 ? 1.946 -1.730 -15.592 1.00 76.38 107 GLN A N 1
ATOM 828 C CA . GLN A 1 107 ? 0.964 -2.808 -15.656 1.00 76.38 107 GLN A CA 1
ATOM 829 C C . GLN A 1 107 ? 1.564 -4.119 -16.189 1.00 76.38 107 GLN A C 1
ATOM 831 O O . GLN A 1 107 ? 1.313 -5.188 -15.633 1.00 76.38 107 GLN A O 1
ATOM 836 N N . TYR A 1 108 ? 2.361 -4.043 -17.258 1.00 82.69 108 TYR A N 1
ATOM 837 C CA . TYR A 1 108 ? 2.946 -5.218 -17.902 1.00 82.69 108 TYR A CA 1
ATOM 838 C C . TYR A 1 108 ? 3.869 -6.002 -16.958 1.00 82.69 108 TYR A C 1
ATOM 840 O O . TYR A 1 108 ? 3.820 -7.234 -16.932 1.00 82.69 108 TYR A O 1
ATOM 848 N N . GLN A 1 109 ? 4.685 -5.309 -16.156 1.00 84.38 109 GLN A N 1
ATOM 849 C CA . GLN A 1 109 ? 5.563 -5.946 -15.168 1.00 84.38 109 GLN A CA 1
ATOM 850 C C . GLN A 1 109 ? 4.753 -6.647 -14.077 1.00 84.38 109 GLN A C 1
ATOM 852 O O . GLN A 1 109 ? 5.024 -7.808 -13.759 1.00 84.38 109 GLN A O 1
ATOM 857 N N . THR A 1 110 ? 3.725 -5.976 -13.557 1.00 83.06 110 THR A N 1
ATOM 858 C CA . THR A 1 110 ? 2.835 -6.536 -12.535 1.00 83.06 110 THR A CA 1
ATOM 859 C C . THR A 1 110 ? 2.101 -7.771 -13.060 1.00 83.06 110 THR A C 1
ATOM 861 O O . THR A 1 110 ? 2.161 -8.828 -12.435 1.00 83.06 110 THR A O 1
ATOM 864 N N . GLN A 1 111 ? 1.491 -7.692 -14.247 1.00 83.00 111 GLN A N 1
ATOM 865 C CA . GLN A 1 111 ? 0.787 -8.816 -14.875 1.00 83.00 111 GLN A CA 1
ATOM 866 C C . GLN A 1 111 ? 1.718 -9.992 -15.177 1.00 83.00 111 GLN A C 1
ATOM 868 O O . GLN A 1 111 ? 1.399 -11.127 -14.831 1.00 83.00 111 GLN A O 1
ATOM 873 N N . SER A 1 112 ? 2.892 -9.725 -15.757 1.00 87.06 112 SER A N 1
ATOM 874 C CA . SER A 1 112 ? 3.891 -10.762 -16.042 1.00 87.06 112 SER A CA 1
ATOM 875 C C . SER A 1 112 ? 4.349 -11.471 -14.766 1.00 87.06 112 SER A C 1
ATOM 877 O O . SER A 1 112 ? 4.551 -12.685 -14.763 1.00 87.06 112 SER A O 1
ATOM 879 N N . CYS A 1 113 ? 4.513 -10.732 -13.665 1.00 89.25 113 CYS A N 1
ATOM 880 C CA . CYS A 1 113 ? 4.854 -11.309 -12.367 1.00 89.25 113 CYS A CA 1
ATOM 881 C C . CYS A 1 113 ? 3.726 -12.186 -11.811 1.00 89.25 113 CYS A C 1
ATOM 883 O O . CYS A 1 113 ? 3.997 -13.302 -11.366 1.00 89.25 113 CYS A O 1
ATOM 885 N N . ILE A 1 114 ? 2.478 -11.712 -11.872 1.00 87.12 114 ILE A N 1
ATOM 886 C CA . ILE A 1 114 ? 1.306 -12.462 -11.403 1.00 87.12 114 ILE A CA 1
ATOM 887 C C . ILE A 1 114 ? 1.162 -13.765 -12.195 1.00 87.12 114 ILE A C 1
ATOM 889 O O . ILE A 1 114 ? 1.083 -14.828 -11.587 1.00 87.12 114 ILE A O 1
ATOM 893 N N . GLN A 1 115 ? 1.207 -13.703 -13.530 1.00 87.38 115 GLN A N 1
ATOM 894 C CA . GLN A 1 115 ? 1.102 -14.878 -14.403 1.00 87.38 115 GLN A CA 1
ATOM 895 C C . GLN A 1 115 ? 2.169 -15.924 -14.070 1.00 87.38 115 GLN A C 1
ATOM 897 O O . GLN A 1 115 ? 1.842 -17.076 -13.824 1.00 87.38 115 GLN A O 1
ATOM 902 N N . ARG A 1 116 ? 3.438 -15.516 -13.932 1.00 90.25 116 ARG A N 1
ATOM 903 C CA . ARG A 1 116 ? 4.530 -16.438 -13.562 1.00 90.25 116 ARG A CA 1
ATOM 904 C C . ARG A 1 116 ? 4.339 -17.119 -12.207 1.00 90.25 116 ARG A C 1
ATOM 906 O O . ARG A 1 116 ? 4.920 -18.175 -11.982 1.00 90.25 116 ARG A O 1
ATOM 913 N N . ARG A 1 117 ? 3.603 -16.494 -11.286 1.00 86.69 117 ARG A N 1
ATOM 914 C CA . ARG A 1 117 ? 3.350 -17.028 -9.941 1.00 86.69 117 ARG A CA 1
ATOM 915 C C . ARG A 1 117 ? 2.062 -17.846 -9.852 1.00 86.69 117 ARG A C 1
ATOM 917 O O . ARG A 1 117 ? 1.950 -18.644 -8.927 1.00 86.69 117 ARG A O 1
ATOM 924 N N . LEU A 1 118 ? 1.119 -17.651 -10.775 1.00 82.62 118 LEU A N 1
ATOM 925 C CA . LEU A 1 118 ? -0.147 -18.390 -10.831 1.00 82.62 118 LEU A CA 1
ATOM 926 C C . LEU A 1 118 ? -0.137 -19.565 -11.823 1.00 82.62 118 LEU A C 1
ATOM 928 O O . LEU A 1 118 ? -0.889 -20.510 -11.597 1.00 82.62 118 LEU A O 1
ATOM 932 N N . GLY A 1 119 ? 0.731 -19.545 -12.843 1.00 60.84 119 GLY A N 1
ATOM 933 C CA . GLY A 1 119 ? 0.811 -20.571 -13.893 1.00 60.84 119 GLY A CA 1
ATOM 934 C C . GLY A 1 119 ? 0.243 -20.090 -15.217 1.00 60.84 119 GLY A C 1
ATOM 935 O O . GLY A 1 119 ? -0.986 -19.873 -15.279 1.00 60.84 119 GLY A O 1
#